Protein AF-A0A087DI70-F1 (afdb_monomer)

Structure (mmCIF, N/CA/C/O backbone):
data_AF-A0A087DI70-F1
#
_entry.id   AF-A0A087DI70-F1
#
loop_
_atom_site.group_PDB
_atom_site.id
_atom_site.type_symbol
_atom_site.label_atom_id
_atom_site.label_alt_id
_atom_site.label_comp_id
_atom_site.label_asym_id
_atom_site.label_entity_id
_atom_site.label_seq_id
_atom_site.pdbx_PDB_ins_code
_atom_site.Cartn_x
_atom_site.Cartn_y
_atom_site.Cartn_z
_atom_site.occupancy
_atom_site.B_iso_or_equiv
_atom_site.auth_seq_id
_atom_site.auth_comp_id
_atom_site.auth_asym_id
_atom_site.auth_atom_id
_atom_site.pdbx_PDB_model_num
ATOM 1 N N . MET A 1 1 ? -12.301 -2.538 -1.320 1.00 44.62 1 MET A N 1
ATOM 2 C CA . MET A 1 1 ? -11.281 -1.755 -0.589 1.00 44.62 1 MET A CA 1
ATOM 3 C C . MET A 1 1 ? -11.894 -0.456 -0.098 1.00 44.62 1 MET A C 1
ATOM 5 O O . MET A 1 1 ? -12.275 0.372 -0.917 1.00 44.62 1 MET A O 1
ATOM 9 N N . ALA A 1 2 ? -12.023 -0.275 1.216 1.00 38.84 2 ALA A N 1
ATOM 10 C CA . ALA A 1 2 ? -12.339 1.033 1.779 1.00 38.84 2 ALA A CA 1
ATOM 11 C C . ALA A 1 2 ? -11.078 1.902 1.683 1.00 38.84 2 ALA A C 1
ATOM 13 O O . ALA A 1 2 ? -10.221 1.880 2.563 1.00 38.84 2 ALA A O 1
ATOM 14 N N . THR A 1 3 ? -10.924 2.633 0.582 1.00 47.34 3 THR A N 1
ATOM 15 C CA . THR A 1 3 ? -9.905 3.677 0.444 1.00 47.34 3 THR A CA 1
ATOM 16 C C . THR A 1 3 ? -10.272 4.819 1.391 1.00 47.34 3 THR A C 1
ATOM 18 O O . THR A 1 3 ? -10.918 5.784 0.991 1.00 47.34 3 THR A O 1
ATOM 21 N N . ARG A 1 4 ? -9.939 4.661 2.675 1.00 53.47 4 ARG A N 1
ATOM 22 C CA . ARG A 1 4 ? -10.097 5.670 3.729 1.00 53.47 4 ARG A CA 1
ATOM 23 C C . ARG A 1 4 ? -9.240 6.886 3.378 1.00 53.47 4 ARG A C 1
ATOM 25 O O . ARG A 1 4 ? -8.061 6.888 3.698 1.00 53.47 4 ARG A O 1
ATOM 32 N N . ASP A 1 5 ? -9.831 7.841 2.658 1.00 54.38 5 ASP A N 1
ATOM 33 C CA . ASP A 1 5 ? -9.551 9.283 2.469 1.00 54.38 5 ASP A CA 1
ATOM 34 C C . ASP A 1 5 ? -8.102 9.820 2.347 1.00 54.38 5 ASP A C 1
ATOM 36 O O . ASP A 1 5 ? -7.894 11.016 2.131 1.00 54.38 5 ASP A O 1
ATOM 40 N N . LEU A 1 6 ? -7.075 8.977 2.397 1.00 60.56 6 LEU A N 1
ATOM 41 C CA . LEU A 1 6 ? -5.675 9.337 2.239 1.00 60.56 6 LEU A CA 1
ATOM 42 C C . LEU A 1 6 ? -5.261 9.092 0.791 1.00 60.56 6 LEU A C 1
ATOM 44 O O . LEU A 1 6 ? -4.960 7.975 0.374 1.00 60.56 6 LEU A O 1
ATOM 48 N N . LYS A 1 7 ? -5.226 10.176 0.010 1.00 64.94 7 LYS A N 1
ATOM 49 C CA . LYS A 1 7 ? -4.607 10.168 -1.321 1.00 64.94 7 LYS A CA 1
ATOM 50 C C . LYS A 1 7 ? -3.160 9.671 -1.191 1.00 64.94 7 LYS A C 1
ATOM 52 O O . LYS A 1 7 ? -2.460 10.047 -0.251 1.00 64.94 7 LYS A O 1
ATOM 57 N N . THR A 1 8 ? -2.696 8.888 -2.162 1.00 67.75 8 THR A N 1
ATOM 58 C CA . THR A 1 8 ? -1.346 8.294 -2.257 1.00 67.75 8 THR A CA 1
ATOM 59 C C . THR A 1 8 ? -0.194 9.223 -1.826 1.00 67.75 8 THR A C 1
ATOM 61 O O . THR A 1 8 ? 0.694 8.767 -1.106 1.00 67.75 8 THR A O 1
ATOM 64 N N . PRO A 1 9 ? -0.194 10.530 -2.171 1.00 68.62 9 PRO A N 1
ATOM 65 C CA . PRO A 1 9 ? 0.819 11.470 -1.683 1.00 68.62 9 PRO A CA 1
ATOM 66 C C . PRO A 1 9 ? 0.785 11.700 -0.163 1.00 68.62 9 PRO A C 1
ATOM 68 O O . PRO A 1 9 ? 1.833 11.752 0.471 1.00 68.62 9 PRO A O 1
ATOM 71 N N . GLY A 1 10 ? -0.405 11.797 0.437 1.00 79.12 10 GLY A N 1
ATOM 72 C CA . GLY A 1 10 ? -0.563 11.962 1.885 1.00 79.12 10 GLY A CA 1
ATOM 73 C C . GLY A 1 10 ? -0.152 10.710 2.659 1.00 79.12 10 GLY A C 1
ATOM 74 O O . GLY A 1 10 ? 0.450 10.809 3.727 1.00 79.12 10 GLY A O 1
ATOM 75 N N . LEU A 1 11 ? -0.397 9.529 2.084 1.00 81.81 11 LEU A N 1
ATOM 76 C CA . LEU A 1 11 ? 0.017 8.260 2.678 1.00 81.81 11 LEU A CA 1
ATOM 77 C C . LEU A 1 11 ? 1.543 8.093 2.672 1.00 81.81 11 LEU A C 1
ATOM 79 O O . LEU A 1 11 ? 2.105 7.572 3.634 1.00 81.81 11 LEU A O 1
ATOM 83 N N . ALA A 1 12 ? 2.229 8.581 1.635 1.00 84.56 12 ALA A N 1
ATOM 84 C CA . ALA A 1 12 ? 3.691 8.577 1.579 1.00 84.56 12 ALA A CA 1
ATOM 85 C C . ALA A 1 12 ? 4.296 9.434 2.705 1.00 84.56 12 ALA A C 1
ATOM 87 O O . ALA A 1 12 ? 5.194 8.985 3.417 1.00 84.56 12 ALA A O 1
ATOM 88 N N . SER A 1 13 ? 3.749 10.634 2.927 1.00 83.44 13 SER A N 1
ATOM 89 C CA . SER A 1 13 ? 4.172 11.506 4.028 1.00 83.44 13 SER A CA 1
ATOM 90 C C . SER A 1 13 ? 3.913 10.884 5.402 1.00 83.44 13 SER A C 1
ATOM 92 O O . 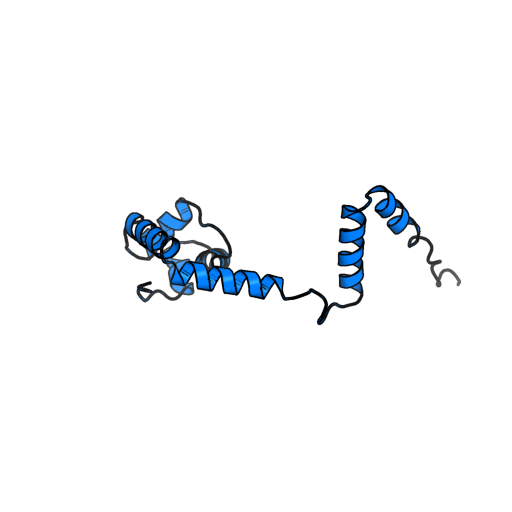SER A 1 13 ? 4.784 10.941 6.263 1.00 83.44 13 SER A O 1
ATOM 94 N N . ALA A 1 14 ? 2.752 10.257 5.605 1.00 85.94 14 ALA A N 1
ATOM 95 C CA . ALA A 1 14 ? 2.389 9.653 6.887 1.00 85.94 14 ALA A CA 1
ATOM 96 C C . ALA A 1 14 ? 3.181 8.368 7.201 1.00 85.94 14 ALA A C 1
ATOM 98 O O . ALA A 1 14 ? 3.573 8.141 8.342 1.00 85.94 14 ALA A O 1
ATOM 99 N N . SER A 1 15 ? 3.453 7.532 6.196 1.00 84.12 15 SER A N 1
ATOM 100 C CA . SER A 1 15 ? 4.172 6.258 6.365 1.00 84.12 15 SER A CA 1
ATOM 101 C C . SER A 1 15 ? 5.697 6.400 6.335 1.00 84.12 15 SER A C 1
ATOM 103 O O . SER A 1 15 ? 6.409 5.454 6.673 1.00 84.12 15 SER A O 1
ATOM 105 N N . THR A 1 16 ? 6.226 7.565 5.935 1.00 89.38 16 THR A N 1
ATOM 106 C CA . THR A 1 16 ? 7.666 7.780 5.675 1.00 89.38 16 THR A CA 1
ATOM 107 C C . THR A 1 16 ? 8.215 6.848 4.575 1.00 89.38 16 THR A C 1
ATOM 109 O O . THR A 1 16 ? 9.423 6.660 4.438 1.00 89.38 16 THR A O 1
ATOM 112 N N . ILE A 1 17 ? 7.338 6.238 3.772 1.00 89.00 17 ILE A N 1
ATOM 113 C CA . ILE A 1 17 ? 7.720 5.419 2.621 1.00 89.00 17 ILE A CA 1
ATOM 114 C C . ILE A 1 17 ? 7.838 6.344 1.405 1.00 89.00 17 ILE A C 1
ATOM 116 O O . ILE A 1 17 ? 6.927 7.140 1.158 1.00 89.00 17 ILE A O 1
ATOM 120 N N . PRO A 1 18 ? 8.919 6.248 0.607 1.00 90.44 18 PRO A N 1
ATOM 121 C CA . PRO A 1 18 ? 9.053 7.041 -0.607 1.00 90.44 18 PRO A CA 1
ATOM 122 C C . PRO A 1 18 ? 7.847 6.859 -1.531 1.00 90.44 18 PRO A C 1
ATOM 124 O O . PRO A 1 18 ? 7.421 5.732 -1.784 1.00 90.44 18 PRO A O 1
ATOM 127 N N . TYR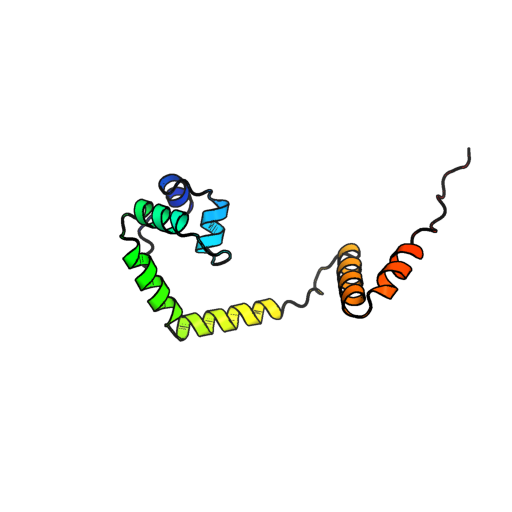 A 1 19 ? 7.339 7.960 -2.091 1.00 88.69 19 TYR A N 1
ATOM 128 C CA . TYR A 1 19 ? 6.161 7.943 -2.965 1.00 88.69 19 TYR A CA 1
ATOM 129 C C . TYR A 1 19 ? 6.287 6.937 -4.118 1.00 88.69 19 TYR A C 1
ATOM 131 O O . TYR A 1 19 ? 5.344 6.207 -4.398 1.00 88.69 19 TYR A O 1
ATOM 139 N N . GLY A 1 20 ? 7.464 6.845 -4.750 1.00 87.25 20 GLY A N 1
ATOM 140 C CA . GLY A 1 20 ? 7.709 5.884 -5.830 1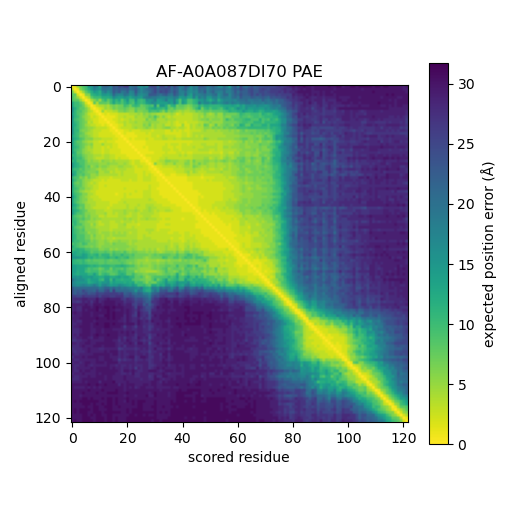.00 87.25 20 GLY A CA 1
ATOM 141 C C . GLY A 1 20 ? 7.584 4.424 -5.383 1.00 87.25 20 GLY A C 1
ATOM 142 O O . GLY A 1 20 ? 7.054 3.602 -6.124 1.00 87.25 20 GLY A O 1
ATOM 143 N N . THR A 1 21 ? 8.019 4.106 -4.163 1.00 89.31 21 THR A N 1
ATOM 144 C CA . THR A 1 21 ? 7.881 2.766 -3.577 1.00 89.31 21 THR A CA 1
ATOM 145 C C . THR A 1 21 ? 6.431 2.483 -3.215 1.00 89.31 21 THR A C 1
ATOM 147 O O . THR A 1 21 ? 5.893 1.455 -3.612 1.00 89.31 21 THR A O 1
ATOM 150 N N . LEU A 1 22 ? 5.774 3.421 -2.527 1.00 88.31 22 LEU A N 1
ATOM 151 C CA . LEU A 1 22 ? 4.367 3.303 -2.150 1.00 88.31 22 LEU A CA 1
ATOM 152 C C . LEU A 1 22 ? 3.476 3.110 -3.386 1.00 88.31 22 LEU A C 1
ATOM 154 O O . LEU A 1 22 ? 2.600 2.254 -3.392 1.00 88.31 22 LEU A O 1
ATOM 158 N N . ARG A 1 23 ? 3.742 3.866 -4.456 1.00 86.88 23 ARG A N 1
ATOM 159 C CA . ARG A 1 23 ? 3.041 3.742 -5.734 1.00 86.88 23 ARG A CA 1
ATOM 160 C C . ARG A 1 23 ? 3.176 2.333 -6.309 1.00 86.88 23 ARG A C 1
ATOM 162 O O . ARG A 1 23 ? 2.163 1.722 -6.612 1.00 86.88 23 ARG A O 1
ATOM 169 N N . LYS A 1 24 ? 4.399 1.798 -6.397 1.00 88.38 24 LYS A N 1
ATOM 170 C CA . LYS A 1 24 ? 4.630 0.436 -6.904 1.00 88.38 24 LYS A CA 1
ATOM 171 C C . LYS A 1 24 ? 3.932 -0.629 -6.056 1.00 88.38 24 LYS A C 1
ATOM 173 O O . LYS A 1 24 ? 3.425 -1.590 -6.618 1.00 88.38 24 LYS A O 1
ATOM 178 N N . ILE A 1 25 ? 3.915 -0.464 -4.732 1.00 88.31 25 ILE A N 1
ATOM 179 C CA . ILE A 1 25 ? 3.237 -1.391 -3.813 1.00 88.31 25 ILE A CA 1
ATOM 180 C C . ILE A 1 25 ? 1.728 -1.393 -4.081 1.00 88.31 25 ILE A C 1
ATOM 182 O O . ILE A 1 25 ? 1.125 -2.451 -4.213 1.00 88.31 25 ILE A O 1
ATOM 186 N N . LEU A 1 26 ? 1.118 -0.211 -4.186 1.00 84.50 26 LEU A N 1
ATOM 187 C CA . LEU A 1 26 ? -0.329 -0.075 -4.378 1.00 84.50 26 LEU A CA 1
ATOM 188 C C . LEU A 1 26 ? -0.788 -0.453 -5.792 1.00 84.50 26 LEU A C 1
ATOM 190 O O . LEU A 1 26 ? -1.910 -0.913 -5.960 1.00 84.50 26 LEU A O 1
ATOM 194 N N . GLU A 1 27 ? 0.076 -0.290 -6.792 1.00 85.62 27 GLU A N 1
ATOM 195 C CA . GLU A 1 27 ? -0.135 -0.785 -8.159 1.00 85.62 27 GLU A CA 1
ATOM 196 C C . GLU A 1 27 ? 0.176 -2.289 -8.300 1.00 85.62 27 GLU A C 1
ATOM 198 O O . GLU A 1 27 ? 0.149 -2.805 -9.410 1.00 85.62 27 GLU A O 1
ATOM 203 N N . LEU A 1 28 ? 0.496 -2.994 -7.203 1.00 83.56 28 LEU A N 1
ATOM 204 C CA . LEU A 1 28 ? 0.848 -4.423 -7.184 1.00 83.56 28 LEU A CA 1
ATOM 205 C C . LEU A 1 28 ? 2.053 -4.791 -8.075 1.00 83.56 28 LEU A C 1
ATOM 207 O O . LEU A 1 28 ? 2.258 -5.949 -8.425 1.00 83.56 28 LEU A O 1
ATOM 211 N N . ASN A 1 29 ? 2.906 -3.808 -8.375 1.00 84.25 29 ASN A N 1
ATOM 212 C CA . ASN A 1 29 ? 4.134 -3.964 -9.158 1.00 84.25 29 ASN A CA 1
ATOM 213 C C . ASN A 1 29 ? 5.327 -4.439 -8.311 1.00 84.25 29 ASN A C 1
ATOM 215 O O . ASN A 1 29 ? 6.377 -4.796 -8.844 1.00 84.25 29 ASN A O 1
ATOM 219 N N . THR A 1 30 ? 5.213 -4.390 -6.983 1.00 88.06 30 THR A N 1
ATOM 220 C CA . THR A 1 30 ? 6.218 -4.914 -6.051 1.00 88.06 30 THR A CA 1
ATOM 221 C C . THR A 1 30 ? 5.555 -5.433 -4.787 1.00 88.06 30 THR A C 1
ATOM 223 O O . THR A 1 30 ? 4.546 -4.896 -4.333 1.00 88.06 30 THR A O 1
ATOM 226 N N . VAL A 1 31 ? 6.179 -6.436 -4.175 1.00 89.12 31 VAL A N 1
ATOM 227 C CA . VAL A 1 31 ? 5.799 -6.929 -2.849 1.00 89.12 31 VAL A CA 1
ATOM 228 C C . VAL A 1 31 ? 6.301 -5.952 -1.785 1.00 89.12 31 VAL A C 1
ATOM 230 O O . VAL A 1 31 ? 7.433 -5.471 -1.872 1.00 89.12 31 VAL A O 1
ATOM 233 N N . ALA A 1 32 ? 5.456 -5.655 -0.797 1.00 88.88 32 ALA A N 1
ATOM 234 C CA . ALA A 1 32 ? 5.827 -4.870 0.374 1.00 88.88 32 ALA A CA 1
ATOM 235 C C . ALA A 1 32 ? 6.445 -5.765 1.455 1.00 88.88 32 ALA A C 1
ATOM 237 O O . ALA A 1 32 ? 5.928 -6.845 1.744 1.00 88.88 32 ALA A O 1
ATOM 238 N N . ASP A 1 33 ? 7.528 -5.306 2.079 1.00 91.50 33 ASP A N 1
ATOM 239 C CA . ASP A 1 33 ? 8.089 -5.979 3.252 1.00 91.50 33 ASP A CA 1
ATOM 240 C C . ASP A 1 33 ? 7.246 -5.724 4.522 1.00 91.50 33 ASP A C 1
ATOM 242 O O . ASP A 1 33 ? 6.341 -4.883 4.551 1.00 91.50 33 ASP A O 1
ATOM 246 N N . TYR A 1 34 ? 7.542 -6.461 5.597 1.00 92.25 34 TYR A N 1
ATOM 247 C CA . TYR A 1 34 ? 6.814 -6.345 6.865 1.00 92.25 34 TYR A CA 1
ATOM 248 C C . TYR A 1 34 ? 6.865 -4.929 7.462 1.00 92.25 34 TYR A C 1
ATOM 250 O O . TYR A 1 34 ? 5.854 -4.430 7.957 1.00 92.25 34 TYR A O 1
ATOM 258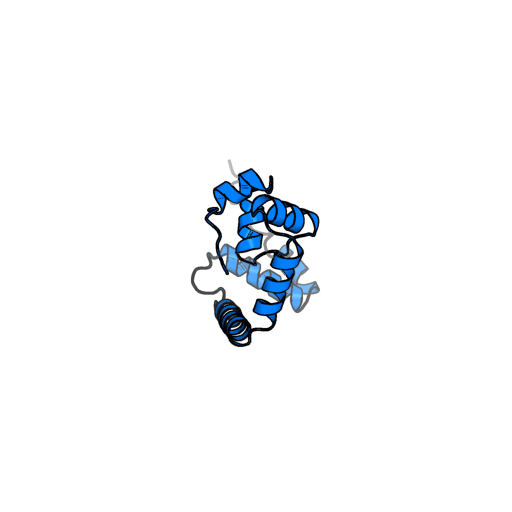 N N . GLU A 1 35 ? 8.016 -4.255 7.409 1.00 93.44 35 GLU A N 1
ATOM 259 C CA . GLU A 1 35 ? 8.171 -2.909 7.969 1.00 93.44 35 GLU A CA 1
ATOM 260 C C . GLU A 1 35 ? 7.384 -1.873 7.162 1.00 93.44 35 GLU A C 1
ATOM 262 O O . GLU A 1 35 ? 6.778 -0.962 7.730 1.00 93.44 35 GLU A O 1
ATOM 267 N N . GLN A 1 36 ? 7.350 -2.019 5.840 1.00 91.88 36 GLN A N 1
ATOM 268 C CA . GLN A 1 36 ? 6.548 -1.205 4.937 1.00 91.88 36 GLN A CA 1
ATOM 269 C C . GLN A 1 36 ? 5.059 -1.404 5.212 1.00 91.88 36 GLN A C 1
ATOM 271 O O . GLN A 1 36 ? 4.347 -0.422 5.417 1.00 91.88 36 GLN A O 1
ATOM 276 N N . LEU A 1 37 ? 4.595 -2.651 5.308 1.00 91.44 37 LEU A N 1
ATOM 277 C CA . LEU A 1 37 ? 3.206 -2.959 5.653 1.00 91.44 37 LEU A CA 1
ATOM 278 C C . LEU A 1 37 ? 2.825 -2.406 7.029 1.00 91.44 37 LEU A C 1
ATOM 280 O O . LEU A 1 37 ? 1.777 -1.777 7.176 1.00 91.44 37 LEU A O 1
ATOM 284 N N . ARG A 1 38 ? 3.700 -2.552 8.029 1.00 92.44 38 ARG A N 1
ATOM 285 C CA . ARG A 1 38 ? 3.497 -1.996 9.371 1.00 92.44 38 ARG A CA 1
ATOM 286 C C . ARG A 1 38 ? 3.374 -0.472 9.344 1.00 92.44 38 ARG A C 1
ATOM 288 O O . ARG A 1 38 ? 2.482 0.078 9.985 1.00 92.44 38 ARG A O 1
ATOM 295 N N . LYS A 1 39 ? 4.244 0.223 8.608 1.00 92.69 39 LYS A N 1
ATOM 296 C CA . LYS A 1 39 ? 4.194 1.688 8.457 1.00 92.69 39 LYS A CA 1
ATOM 297 C C . LYS A 1 39 ? 2.927 2.150 7.742 1.00 92.69 39 LYS A C 1
ATOM 299 O O . LYS A 1 39 ? 2.350 3.160 8.137 1.00 92.69 39 LYS A O 1
ATOM 304 N N . ILE A 1 40 ? 2.479 1.412 6.728 1.00 90.25 40 ILE A N 1
ATOM 305 C CA . ILE A 1 40 ? 1.220 1.681 6.021 1.00 90.25 40 ILE A CA 1
ATOM 306 C C . ILE A 1 40 ? 0.030 1.501 6.969 1.00 90.25 40 ILE A C 1
ATOM 308 O O . ILE A 1 40 ? -0.818 2.385 7.032 1.00 90.25 40 ILE A O 1
ATOM 312 N N . ALA A 1 41 ? -0.003 0.426 7.760 1.00 90.69 41 ALA A N 1
ATOM 313 C CA . ALA A 1 41 ? -1.055 0.179 8.749 1.00 90.69 41 ALA A CA 1
ATOM 314 C C . ALA A 1 41 ? -1.165 1.317 9.775 1.00 90.69 41 ALA A C 1
ATOM 316 O O . ALA A 1 41 ? -2.246 1.863 9.993 1.00 90.69 41 ALA A O 1
ATOM 317 N N . VAL A 1 42 ? -0.025 1.747 10.331 1.00 91.50 42 VAL A N 1
ATOM 318 C CA . VAL A 1 42 ? 0.042 2.893 11.252 1.00 91.50 42 VAL A CA 1
ATOM 319 C C . VAL A 1 42 ? -0.458 4.173 10.579 1.00 91.50 42 VAL A C 1
ATOM 321 O O . VAL A 1 42 ? -1.237 4.910 11.177 1.00 91.50 42 VAL A O 1
ATOM 324 N N . ALA A 1 43 ? -0.055 4.430 9.334 1.00 90.50 43 ALA A N 1
ATOM 325 C CA . ALA A 1 43 ? -0.463 5.620 8.592 1.00 90.50 43 ALA A CA 1
ATOM 326 C C . ALA A 1 43 ? -1.960 5.633 8.230 1.00 90.50 43 ALA A C 1
ATOM 328 O O . ALA A 1 43 ? -2.568 6.700 8.181 1.00 90.50 43 ALA A O 1
ATOM 329 N N . LEU A 1 44 ? -2.556 4.461 8.002 1.00 86.94 44 LEU A N 1
ATOM 330 C CA . LEU A 1 44 ? -3.988 4.283 7.739 1.00 86.94 44 LEU A CA 1
ATOM 331 C C . LEU A 1 44 ? -4.831 4.188 9.020 1.00 86.94 44 LEU A C 1
ATOM 333 O O . LEU A 1 44 ? -6.058 4.160 8.938 1.00 86.94 44 LEU A O 1
ATOM 337 N N . ASN A 1 45 ? -4.185 4.167 10.189 1.00 90.12 45 ASN A N 1
ATOM 338 C CA . ASN A 1 45 ? -4.812 4.010 11.499 1.00 90.12 45 ASN A CA 1
ATOM 339 C C . ASN A 1 45 ? -5.681 2.740 11.603 1.00 90.12 45 ASN A C 1
ATOM 341 O O . ASN A 1 45 ? -6.791 2.767 12.137 1.00 90.12 45 ASN A O 1
ATOM 345 N N . ILE A 1 46 ? -5.166 1.633 11.064 1.00 90.19 46 ILE A N 1
ATOM 346 C CA . ILE A 1 46 ? -5.778 0.299 11.116 1.00 90.19 46 ILE A CA 1
ATOM 347 C C . ILE A 1 46 ? -4.755 -0.724 11.622 1.00 90.19 46 ILE A C 1
ATOM 349 O O . ILE A 1 46 ? -3.547 -0.532 11.446 1.00 90.19 46 ILE A O 1
ATOM 353 N N . PRO A 1 47 ? -5.191 -1.816 12.269 1.00 92.06 47 PRO A N 1
ATOM 354 C CA . PRO A 1 47 ? -4.288 -2.895 12.629 1.00 92.06 47 PRO A CA 1
ATOM 355 C C . PRO A 1 47 ? -3.751 -3.590 11.374 1.00 92.06 47 PRO A C 1
ATOM 357 O O . PRO A 1 47 ? -4.452 -3.760 10.379 1.00 92.06 47 PRO A O 1
ATOM 360 N N . LEU A 1 48 ? -2.500 -4.052 11.442 1.00 89.94 48 LEU A N 1
ATOM 361 C CA . LEU A 1 48 ? -1.871 -4.791 10.344 1.00 89.94 48 LEU A CA 1
ATOM 362 C C . LEU A 1 48 ? -2.671 -6.049 9.958 1.00 89.94 48 LEU A C 1
ATOM 364 O O . LEU A 1 48 ? -2.714 -6.400 8.784 1.00 89.94 48 LEU A O 1
ATOM 368 N N . SER A 1 49 ? -3.332 -6.693 10.925 1.00 92.50 49 SER A N 1
ATOM 369 C CA . SER A 1 49 ? -4.188 -7.858 10.680 1.00 92.50 49 SER A CA 1
ATOM 370 C C . SER A 1 49 ? -5.344 -7.554 9.727 1.00 92.50 49 SER A C 1
ATOM 372 O O . SER A 1 49 ? -5.643 -8.386 8.887 1.00 92.50 49 SER A O 1
ATOM 374 N N . GLU A 1 50 ? -5.934 -6.357 9.789 1.00 91.88 50 GLU A N 1
ATOM 375 C CA . GLU A 1 50 ? -7.030 -5.955 8.892 1.00 91.88 50 GLU A CA 1
ATOM 376 C C . GLU A 1 50 ? -6.539 -5.851 7.440 1.00 91.88 50 GLU A C 1
ATOM 378 O O . GLU A 1 50 ? -7.230 -6.283 6.525 1.00 91.88 50 GLU A O 1
ATOM 383 N N . ILE A 1 51 ? -5.303 -5.378 7.222 1.00 89.12 51 ILE A N 1
ATOM 384 C CA . ILE A 1 51 ? -4.681 -5.364 5.886 1.00 89.12 51 ILE A CA 1
ATOM 385 C C . ILE A 1 51 ? -4.467 -6.788 5.366 1.00 89.12 51 ILE A C 1
ATOM 387 O O . ILE A 1 51 ? -4.712 -7.055 4.191 1.00 89.12 51 ILE A O 1
ATOM 391 N N . VAL A 1 52 ? -3.989 -7.693 6.224 1.00 90.75 52 VAL A N 1
ATOM 392 C CA . VAL A 1 52 ? -3.729 -9.089 5.846 1.00 90.75 52 VAL A CA 1
ATOM 393 C C . VAL A 1 52 ? -5.034 -9.815 5.531 1.00 90.75 52 VAL A C 1
ATOM 395 O O . VAL A 1 52 ? -5.132 -10.438 4.481 1.00 90.75 52 VAL A O 1
ATOM 398 N N . GLU A 1 53 ? -6.052 -9.678 6.379 1.00 92.12 53 GLU A N 1
ATOM 399 C CA . GLU A 1 53 ? -7.375 -10.272 6.161 1.00 92.12 53 GLU A CA 1
ATOM 400 C C . GLU A 1 53 ? -8.019 -9.777 4.860 1.00 92.12 53 GLU A C 1
ATOM 402 O O . GLU A 1 53 ? -8.585 -10.566 4.100 1.00 92.12 53 GLU A O 1
ATOM 407 N N . ASP A 1 54 ? -7.908 -8.480 4.561 1.00 89.00 54 ASP A N 1
ATOM 408 C CA . ASP A 1 54 ? -8.406 -7.925 3.303 1.00 89.00 54 ASP A CA 1
ATOM 409 C C . ASP A 1 54 ? -7.619 -8.442 2.092 1.00 89.00 54 ASP A C 1
ATOM 411 O O . ASP A 1 54 ? -8.218 -8.747 1.058 1.00 89.00 54 ASP A O 1
ATOM 415 N N . ALA A 1 55 ? -6.297 -8.583 2.211 1.00 87.25 55 ALA A N 1
ATOM 416 C CA . ALA A 1 55 ? -5.465 -9.152 1.156 1.00 87.25 55 ALA A CA 1
ATOM 417 C C . ALA A 1 55 ? -5.798 -10.632 0.901 1.00 87.25 55 ALA A C 1
ATOM 419 O O . ALA A 1 55 ? -5.924 -11.037 -0.253 1.00 87.25 55 ALA A O 1
ATOM 420 N N . GLU A 1 56 ? -5.999 -11.429 1.952 1.00 90.50 56 GLU A N 1
ATOM 421 C CA . GLU A 1 56 ? -6.399 -12.837 1.849 1.00 90.50 56 GLU A CA 1
ATOM 422 C C . GLU A 1 56 ? -7.785 -12.991 1.221 1.00 90.50 56 GLU A C 1
ATOM 424 O O . GLU A 1 56 ? -7.989 -13.857 0.365 1.00 90.50 56 GLU A O 1
ATOM 429 N N . ARG A 1 57 ? -8.732 -12.121 1.594 1.00 90.62 57 ARG A N 1
ATOM 430 C CA . ARG A 1 57 ? -10.069 -12.088 0.995 1.00 90.62 57 ARG A CA 1
ATOM 431 C C . ARG A 1 57 ? -9.997 -11.779 -0.499 1.00 90.62 57 ARG A C 1
ATOM 433 O O . ARG A 1 57 ? -10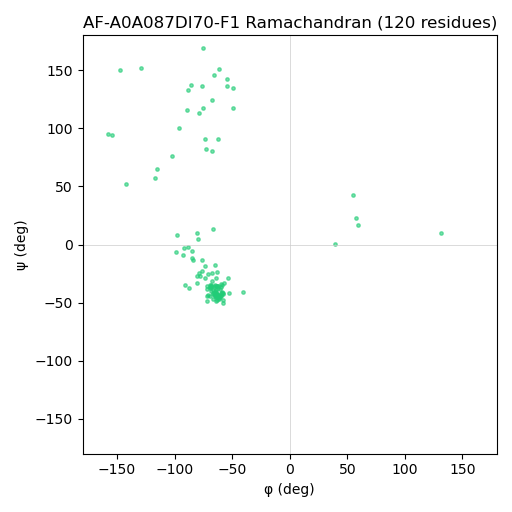.644 -12.473 -1.272 1.00 90.62 57 ARG A O 1
ATOM 440 N N . LEU A 1 58 ? -9.207 -10.782 -0.901 1.00 87.19 58 LEU A N 1
ATOM 441 C CA . LEU A 1 58 ? -9.014 -10.419 -2.311 1.00 87.19 58 LEU A CA 1
ATOM 442 C C . LEU A 1 58 ? -8.314 -11.525 -3.105 1.00 87.19 58 LEU A C 1
ATOM 444 O O . LEU A 1 58 ? -8.723 -11.824 -4.220 1.00 87.19 58 LEU A O 1
ATOM 448 N N . ALA A 1 59 ? -7.291 -12.157 -2.531 1.00 86.44 59 ALA A N 1
ATOM 449 C CA . ALA A 1 59 ? -6.572 -13.254 -3.177 1.00 86.44 59 ALA A CA 1
ATOM 450 C C . ALA A 1 59 ? -7.430 -14.520 -3.338 1.00 86.44 59 ALA A C 1
ATOM 452 O O . ALA A 1 59 ? -7.158 -15.344 -4.209 1.00 86.44 59 ALA A O 1
ATOM 453 N N . SER A 1 60 ? -8.450 -14.679 -2.493 1.00 88.81 60 SER A N 1
ATOM 454 C CA . SER A 1 60 ? -9.389 -15.801 -2.541 1.00 88.81 60 SER A CA 1
ATOM 455 C C . SER A 1 60 ? -10.639 -15.510 -3.376 1.00 88.81 60 SER A C 1
ATOM 457 O O . SER A 1 60 ? -11.428 -16.426 -3.597 1.00 88.81 60 SER A O 1
ATOM 459 N N . ASP A 1 61 ? -10.846 -14.263 -3.813 1.00 91.00 61 ASP A N 1
ATOM 460 C CA . ASP A 1 61 ? -11.997 -13.860 -4.620 1.00 91.00 61 ASP A CA 1
ATOM 461 C C . ASP A 1 61 ? -11.786 -14.281 -6.087 1.00 91.00 61 ASP A C 1
ATOM 463 O O . ASP A 1 61 ? -10.908 -13.727 -6.759 1.00 91.00 61 ASP A O 1
ATOM 467 N N . PRO A 1 62 ? -12.580 -15.236 -6.615 1.00 87.06 62 PRO A N 1
ATOM 468 C CA . PRO A 1 62 ? -12.422 -15.708 -7.986 1.00 87.06 62 PRO A CA 1
ATOM 469 C C . PRO A 1 62 ? -12.558 -14.590 -9.022 1.00 87.06 62 PRO A C 1
ATOM 471 O O . PRO A 1 62 ? -11.825 -14.603 -10.002 1.00 87.06 62 PRO A O 1
ATOM 474 N N . GLY A 1 63 ? -13.429 -13.599 -8.791 1.00 89.00 63 GLY A N 1
ATOM 475 C CA . GLY A 1 63 ? -13.619 -12.497 -9.737 1.00 89.00 63 GLY A CA 1
ATOM 476 C C . GLY A 1 63 ? -12.364 -11.638 -9.873 1.00 89.00 63 GLY A C 1
ATOM 477 O O . GLY A 1 63 ? -11.932 -11.332 -10.976 1.00 89.00 63 GLY A O 1
ATOM 478 N N . VAL A 1 64 ? -11.713 -11.328 -8.750 1.00 83.12 64 VAL A N 1
ATOM 479 C CA . VAL A 1 64 ? -10.465 -10.548 -8.738 1.00 83.12 64 VAL A CA 1
ATOM 480 C C . VAL A 1 64 ? -9.309 -11.338 -9.356 1.00 83.12 64 VAL A C 1
ATOM 482 O O . VAL A 1 64 ? -8.489 -10.779 -10.085 1.00 83.12 64 VAL A O 1
ATOM 485 N N . VAL A 1 65 ? -9.228 -12.641 -9.071 1.00 84.94 65 VAL A N 1
ATOM 486 C CA . VAL A 1 65 ? -8.182 -13.519 -9.615 1.00 84.94 65 VAL A CA 1
ATOM 487 C C . VAL A 1 65 ? -8.330 -13.693 -11.125 1.00 84.94 65 VAL A C 1
ATOM 489 O O . VAL A 1 65 ? -7.322 -13.666 -11.837 1.00 84.94 65 VAL A O 1
ATOM 492 N N . ASP A 1 66 ? -9.554 -13.866 -11.614 1.00 87.31 66 ASP A N 1
ATOM 493 C CA . ASP A 1 66 ? -9.829 -14.037 -13.037 1.00 87.31 66 ASP A CA 1
ATOM 494 C C . ASP A 1 66 ? -9.561 -12.735 -13.807 1.00 87.31 66 ASP A C 1
ATOM 496 O O . ASP A 1 66 ? -8.821 -12.772 -14.792 1.00 87.31 66 ASP A O 1
ATOM 500 N N . ASP A 1 67 ? -10.005 -11.580 -13.296 1.00 84.94 67 ASP A N 1
ATOM 501 C CA . ASP A 1 67 ? -9.705 -10.258 -13.871 1.00 84.94 67 ASP A CA 1
ATOM 502 C C . ASP A 1 67 ? -8.190 -9.992 -13.936 1.00 84.94 67 ASP A C 1
ATOM 504 O O . ASP A 1 67 ? -7.661 -9.469 -14.926 1.00 84.94 67 ASP A O 1
ATOM 508 N N . PHE A 1 68 ? -7.455 -10.371 -12.883 1.00 81.00 68 PHE A N 1
ATOM 509 C CA . PHE A 1 68 ? -5.999 -10.250 -12.854 1.00 81.00 68 PHE A CA 1
ATOM 510 C C . PHE A 1 68 ? -5.334 -11.179 -13.874 1.00 81.00 68 PHE A C 1
ATOM 512 O O . PHE A 1 68 ? -4.404 -10.764 -14.566 1.00 81.00 68 PHE A O 1
ATOM 519 N N . ARG A 1 69 ? -5.797 -12.429 -13.998 1.00 81.44 69 ARG A N 1
ATOM 520 C CA . ARG A 1 69 ? -5.285 -13.384 -14.992 1.00 81.44 69 ARG A CA 1
ATOM 521 C C . ARG A 1 69 ? -5.542 -12.912 -16.415 1.00 81.44 69 ARG A C 1
ATOM 523 O O . ARG A 1 69 ? -4.633 -13.011 -17.239 1.00 81.44 69 ARG A O 1
ATOM 530 N N . GLU A 1 70 ? -6.730 -12.392 -16.700 1.00 83.12 70 GLU A N 1
ATOM 531 C CA . GLU A 1 70 ? -7.085 -11.818 -18.001 1.00 83.12 70 GLU A CA 1
ATOM 532 C C . GLU A 1 70 ? -6.208 -10.597 -18.314 1.00 83.12 70 GLU A C 1
ATOM 534 O O . GLU A 1 70 ? -5.602 -10.514 -19.383 1.00 83.12 70 GLU A O 1
ATOM 539 N N . SER A 1 71 ? -6.018 -9.707 -17.337 1.00 76.81 71 SER A N 1
ATOM 540 C CA . SER A 1 71 ? -5.126 -8.550 -17.471 1.00 76.81 71 SER A CA 1
ATOM 541 C C . SER A 1 71 ? -3.672 -8.969 -17.727 1.00 76.81 71 SER A C 1
ATOM 543 O O . SER A 1 71 ? -3.043 -8.475 -18.664 1.00 76.81 71 SER A O 1
ATOM 545 N N . ALA A 1 72 ? -3.144 -9.928 -16.963 1.00 73.25 72 ALA A N 1
ATOM 546 C CA . ALA A 1 72 ? -1.775 -10.424 -17.110 1.00 73.25 72 ALA A CA 1
ATOM 547 C C . ALA A 1 72 ? -1.534 -11.124 -18.459 1.00 73.25 72 ALA A C 1
ATOM 549 O O . ALA A 1 72 ? -0.454 -10.996 -19.040 1.00 73.25 72 ALA A O 1
ATOM 550 N N . SER A 1 73 ? -2.537 -11.835 -18.980 1.00 66.75 73 SER A N 1
ATOM 551 C CA . SER A 1 73 ? -2.460 -12.496 -20.290 1.00 66.75 73 SER A CA 1
ATOM 552 C C . SER A 1 73 ? -2.639 -11.523 -21.465 1.00 66.75 73 SER A C 1
ATOM 554 O O . SER A 1 73 ? -2.048 -11.723 -22.531 1.00 66.75 73 SER A O 1
ATOM 556 N N . SER A 1 74 ? -3.349 -10.409 -21.264 1.00 59.56 74 SER A N 1
ATOM 557 C CA . SER A 1 74 ? -3.415 -9.314 -22.241 1.00 59.56 74 SER A CA 1
ATOM 558 C C . SER A 1 74 ? -2.079 -8.569 -22.394 1.00 59.56 74 SER A C 1
ATOM 560 O O . SER A 1 74 ? -1.703 -8.208 -23.509 1.00 59.56 74 SER A O 1
ATOM 562 N N . ASP A 1 75 ? -1.305 -8.420 -21.313 1.00 53.78 75 ASP A N 1
ATOM 563 C CA . ASP A 1 75 ? -0.005 -7.730 -21.342 1.00 53.78 75 ASP A CA 1
ATOM 564 C C . ASP A 1 75 ? 1.101 -8.603 -21.964 1.00 53.78 75 ASP A C 1
ATOM 566 O O . ASP A 1 75 ? 2.059 -8.093 -22.542 1.00 53.78 75 ASP A O 1
ATOM 570 N N . THR A 1 76 ? 0.929 -9.933 -21.963 1.00 50.25 76 THR A N 1
ATOM 571 C CA . THR A 1 76 ? 1.797 -10.858 -22.720 1.00 50.25 76 THR A CA 1
ATOM 572 C C . THR A 1 76 ? 1.505 -10.860 -24.225 1.00 50.25 76 THR A C 1
ATOM 574 O O . THR A 1 76 ? 2.306 -11.375 -25.004 1.00 50.25 76 THR A O 1
ATOM 577 N N . SER A 1 77 ? 0.377 -10.276 -24.645 1.00 44.81 77 SER A N 1
ATOM 578 C CA . SER A 1 77 ? -0.019 -10.164 -26.056 1.00 44.81 77 SER A CA 1
ATOM 579 C C . SER A 1 77 ? 0.455 -8.866 -26.715 1.00 44.81 77 SER A C 1
ATOM 581 O O . SER A 1 77 ? 0.296 -8.704 -27.925 1.00 44.81 77 SER A O 1
ATOM 583 N N . LYS A 1 78 ? 1.108 -7.960 -25.972 1.00 43.78 78 LYS A N 1
ATOM 584 C CA . LYS A 1 78 ? 1.973 -6.950 -26.591 1.00 43.78 78 LYS A CA 1
ATOM 585 C C . LYS A 1 78 ? 3.238 -7.641 -27.087 1.00 43.78 78 LYS A C 1
ATOM 587 O O . LYS A 1 78 ? 4.277 -7.643 -26.431 1.00 43.78 78 LYS A O 1
ATOM 592 N N . SER A 1 79 ? 3.144 -8.241 -28.272 1.00 40.09 79 SER A N 1
ATOM 593 C CA . SER A 1 79 ? 4.326 -8.528 -29.076 1.00 40.09 79 SER A CA 1
ATOM 594 C C . SER A 1 79 ? 5.178 -7.249 -29.162 1.00 40.09 79 SER A C 1
ATOM 596 O O . SER A 1 79 ? 4.612 -6.190 -29.439 1.00 40.09 79 SER A O 1
ATOM 598 N N . PRO A 1 80 ? 6.509 -7.304 -28.971 1.00 44.72 80 PRO A N 1
ATOM 599 C CA . PRO A 1 80 ? 7.374 -6.114 -28.939 1.00 44.72 80 PRO A CA 1
ATOM 600 C C . PRO A 1 80 ? 7.494 -5.355 -30.275 1.00 44.72 80 PRO A C 1
ATOM 602 O O . PRO A 1 80 ? 8.410 -4.570 -30.458 1.00 44.72 80 PRO A O 1
ATOM 605 N N . VAL A 1 81 ? 6.648 -5.623 -31.268 1.00 49.22 81 VAL A N 1
ATOM 606 C CA . VAL A 1 81 ? 6.948 -5.273 -32.664 1.00 49.22 81 VAL A CA 1
ATOM 607 C C . VAL A 1 81 ? 6.302 -3.985 -33.161 1.00 49.22 81 VAL A C 1
ATOM 609 O O . VAL A 1 81 ? 6.660 -3.538 -34.248 1.00 49.22 81 VAL A O 1
ATOM 612 N N . ASP A 1 82 ? 5.426 -3.346 -32.385 1.00 47.34 82 ASP A N 1
ATOM 613 C CA . ASP A 1 82 ? 4.744 -2.122 -32.822 1.00 47.34 82 ASP A CA 1
ATOM 614 C C . ASP A 1 82 ? 5.384 -0.878 -32.183 1.00 47.34 82 ASP A C 1
ATOM 61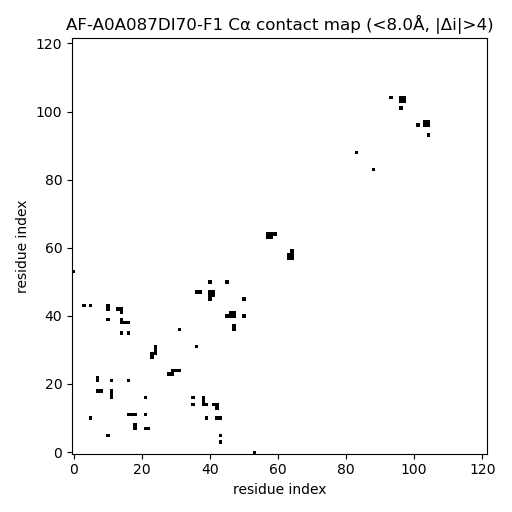6 O O . ASP A 1 82 ? 4.887 -0.310 -31.212 1.00 47.34 82 ASP A O 1
ATOM 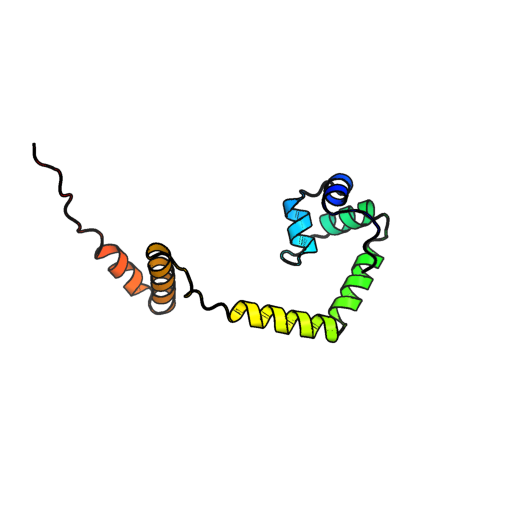620 N N . GLY A 1 83 ? 6.552 -0.496 -32.717 1.00 53.38 83 GLY A N 1
ATOM 621 C CA . GLY A 1 83 ? 7.229 0.769 -32.392 1.00 53.38 83 GLY A CA 1
ATOM 622 C C . GLY A 1 83 ? 8.718 0.694 -32.039 1.00 53.38 83 GLY A C 1
ATOM 623 O O . GLY A 1 83 ? 9.262 1.693 -31.583 1.00 53.38 83 GLY A O 1
ATOM 624 N N . MET A 1 84 ? 9.376 -0.453 -32.224 1.00 50.34 84 MET A N 1
ATOM 625 C CA . MET A 1 84 ? 10.788 -0.624 -31.862 1.00 50.34 84 MET A CA 1
ATOM 626 C C . MET A 1 84 ? 11.718 0.073 -32.875 1.00 50.34 84 MET A C 1
ATOM 628 O O . MET A 1 84 ? 11.735 -0.310 -34.050 1.00 50.34 84 MET A O 1
ATOM 632 N N . ASP A 1 85 ? 12.485 1.065 -32.412 1.00 56.34 85 ASP A N 1
ATOM 633 C CA . ASP A 1 85 ? 13.581 1.704 -33.159 1.00 56.34 85 ASP A CA 1
ATOM 634 C C . ASP A 1 85 ? 14.657 0.649 -33.493 1.00 56.34 85 ASP A C 1
ATOM 636 O O . ASP A 1 85 ? 14.813 -0.333 -32.756 1.00 56.34 85 ASP A O 1
ATOM 640 N N . ASP A 1 86 ? 15.397 0.803 -34.597 1.00 57.19 86 ASP A N 1
ATOM 641 C CA . ASP A 1 86 ? 16.296 -0.245 -35.126 1.00 57.19 86 ASP A CA 1
ATOM 642 C C . ASP A 1 86 ? 17.310 -0.769 -34.085 1.00 57.19 86 ASP A C 1
ATOM 644 O O . ASP A 1 86 ? 17.674 -1.948 -34.093 1.00 57.19 86 ASP A O 1
ATOM 648 N N . GLY A 1 87 ? 17.703 0.073 -33.122 1.00 57.12 87 GLY A N 1
ATOM 649 C CA . GLY A 1 87 ? 18.585 -0.305 -32.017 1.00 57.12 87 GLY A CA 1
ATOM 650 C C . GLY A 1 87 ? 17.990 -1.343 -31.062 1.00 57.12 87 GLY A C 1
ATOM 651 O O . GLY A 1 87 ? 18.704 -2.213 -30.573 1.00 57.12 87 GLY A O 1
ATOM 652 N N . GLU A 1 88 ? 16.686 -1.308 -30.811 1.00 59.03 88 GLU A N 1
ATOM 653 C CA . GLU A 1 88 ? 16.028 -2.219 -29.873 1.00 59.03 88 GLU A CA 1
ATOM 654 C C . GLU A 1 88 ? 15.744 -3.596 -30.493 1.00 59.03 88 GLU A C 1
ATOM 656 O O . GLU A 1 88 ? 15.776 -4.610 -29.789 1.00 59.03 88 GLU A O 1
ATOM 661 N N . ARG A 1 89 ? 15.571 -3.660 -31.822 1.00 61.75 89 ARG A N 1
ATOM 662 C CA . ARG A 1 89 ? 15.476 -4.928 -32.571 1.00 61.75 89 ARG A CA 1
ATOM 663 C C . ARG A 1 89 ? 16.768 -5.733 -32.481 1.00 61.75 89 ARG A C 1
ATOM 665 O O . ARG A 1 89 ? 16.721 -6.931 -32.218 1.00 61.75 89 ARG A O 1
ATOM 672 N N . LEU A 1 90 ? 17.910 -5.057 -32.604 1.00 62.00 90 LEU A N 1
ATOM 673 C CA . LEU A 1 90 ? 19.233 -5.675 -32.488 1.00 62.00 90 LEU A CA 1
ATOM 674 C C . LEU A 1 90 ? 19.478 -6.262 -31.092 1.00 62.00 90 LEU A C 1
ATOM 676 O O . LEU A 1 90 ? 20.098 -7.316 -30.960 1.00 62.00 90 LEU A O 1
ATOM 680 N N . ILE A 1 91 ? 18.972 -5.610 -30.040 1.00 68.56 91 ILE A N 1
ATOM 681 C CA . ILE A 1 91 ? 19.102 -6.108 -28.664 1.00 68.56 91 ILE A CA 1
ATOM 682 C C . ILE A 1 91 ? 18.220 -7.346 -28.467 1.00 68.56 91 ILE A C 1
ATOM 684 O O . ILE A 1 91 ? 18.674 -8.327 -27.879 1.00 68.56 91 ILE A O 1
ATOM 688 N N . ALA A 1 92 ? 16.983 -7.326 -28.971 1.00 68.00 92 ALA A N 1
ATOM 689 C CA . ALA A 1 92 ? 16.079 -8.471 -28.890 1.00 68.00 92 ALA A CA 1
ATOM 690 C C . ALA A 1 92 ? 16.637 -9.695 -29.636 1.00 68.00 92 ALA A C 1
ATOM 692 O O . ALA A 1 92 ? 16.632 -10.798 -29.089 1.00 68.00 92 ALA A O 1
ATOM 693 N N . GLU A 1 93 ? 17.190 -9.489 -30.832 1.00 66.88 93 GLU A N 1
ATOM 694 C CA . GLU A 1 93 ? 17.828 -10.538 -31.631 1.00 66.88 93 GLU A CA 1
ATOM 695 C C . GLU A 1 93 ? 19.088 -11.093 -30.948 1.00 66.88 93 GLU A C 1
ATOM 697 O O . GLU A 1 93 ? 19.240 -12.307 -30.817 1.00 66.88 93 GLU A O 1
ATOM 702 N N . ALA A 1 94 ? 19.954 -10.231 -30.402 1.00 64.12 94 ALA A N 1
ATOM 703 C CA . ALA A 1 94 ? 21.143 -10.666 -29.665 1.00 64.12 94 ALA A CA 1
ATOM 704 C C . ALA A 1 94 ? 20.797 -11.475 -28.401 1.00 64.12 94 ALA A C 1
ATOM 706 O O . ALA A 1 94 ? 21.503 -12.426 -28.054 1.00 64.12 94 ALA A O 1
ATOM 707 N N . VAL A 1 95 ? 1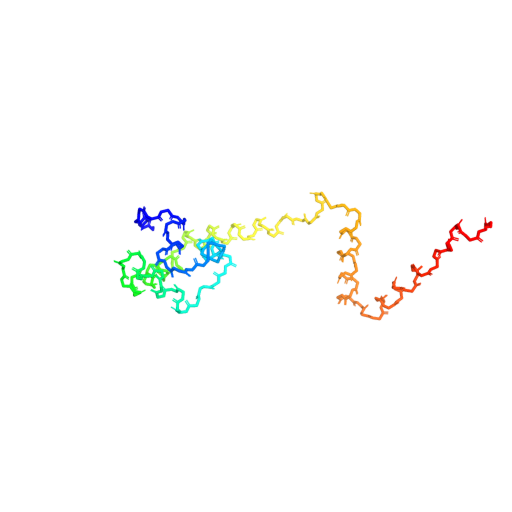9.709 -11.119 -27.711 1.00 70.62 95 VAL A N 1
ATOM 708 C CA . VAL A 1 95 ? 19.211 -11.861 -26.543 1.00 70.62 95 VAL A CA 1
ATOM 709 C C . VAL A 1 95 ? 18.673 -13.233 -26.946 1.00 70.62 95 VAL A C 1
ATOM 711 O O . VAL A 1 95 ? 18.861 -14.189 -26.193 1.00 70.62 95 VAL A O 1
ATOM 714 N N . ASP A 1 96 ? 18.032 -13.352 -28.106 1.00 70.19 96 ASP A N 1
ATOM 715 C CA . ASP A 1 96 ? 17.509 -14.631 -28.588 1.00 70.19 96 ASP A CA 1
ATOM 716 C C . ASP A 1 96 ? 18.644 -15.565 -29.034 1.00 70.19 96 ASP A C 1
ATOM 718 O O . ASP A 1 96 ? 18.723 -16.707 -28.577 1.00 70.19 96 ASP A O 1
ATOM 722 N N . ILE A 1 97 ? 19.625 -15.037 -29.776 1.00 63.81 97 ILE A N 1
ATOM 723 C CA . ILE A 1 97 ? 20.846 -15.764 -30.169 1.00 63.81 97 ILE A CA 1
ATOM 724 C C . ILE A 1 97 ? 21.611 -16.267 -28.934 1.00 63.81 97 ILE A C 1
ATOM 726 O O . ILE A 1 97 ? 22.064 -17.414 -28.905 1.00 63.81 97 ILE A O 1
ATOM 730 N N . ALA A 1 98 ? 21.715 -15.451 -27.877 1.00 61.06 98 ALA A N 1
ATOM 731 C CA . ALA A 1 98 ? 22.366 -15.841 -26.625 1.00 61.06 98 ALA A CA 1
ATOM 732 C C . ALA A 1 98 ? 21.654 -16.995 -25.896 1.00 61.06 98 ALA A C 1
ATOM 734 O O . ALA A 1 98 ? 22.305 -17.755 -25.176 1.00 61.06 98 ALA A O 1
ATOM 735 N N . LYS A 1 99 ? 20.331 -17.127 -26.060 1.00 68.19 99 LYS A N 1
ATOM 736 C CA . LYS A 1 99 ? 19.542 -18.211 -25.459 1.00 68.19 99 LYS A CA 1
ATOM 737 C C . LYS A 1 99 ? 19.641 -19.508 -26.253 1.00 68.19 99 LYS A C 1
ATOM 739 O O . LYS A 1 99 ? 19.586 -20.575 -25.646 1.00 68.19 99 LYS A O 1
ATOM 744 N N . THR A 1 100 ? 19.769 -19.426 -27.576 1.00 66.88 100 THR A N 1
ATOM 745 C CA . THR A 1 100 ? 19.800 -20.606 -28.447 1.00 66.88 100 THR A CA 1
ATOM 746 C C . THR A 1 100 ? 21.196 -21.188 -28.635 1.00 66.88 100 THR A C 1
ATOM 748 O O . THR A 1 100 ? 21.314 -22.410 -28.677 1.00 66.88 100 THR A O 1
ATOM 751 N N . ASP A 1 101 ? 22.250 -20.366 -28.730 1.00 58.59 101 ASP A N 1
ATOM 752 C CA . ASP A 1 101 ? 23.615 -20.870 -28.928 1.00 58.59 101 ASP A CA 1
ATOM 753 C C . ASP A 1 101 ? 24.701 -19.857 -28.477 1.00 58.59 101 ASP A C 1
ATOM 755 O O . ASP A 1 101 ? 25.103 -18.966 -29.235 1.00 58.59 101 ASP A O 1
ATOM 759 N N . PRO A 1 102 ? 25.222 -19.961 -27.237 1.00 59.31 102 PRO A N 1
ATOM 760 C CA 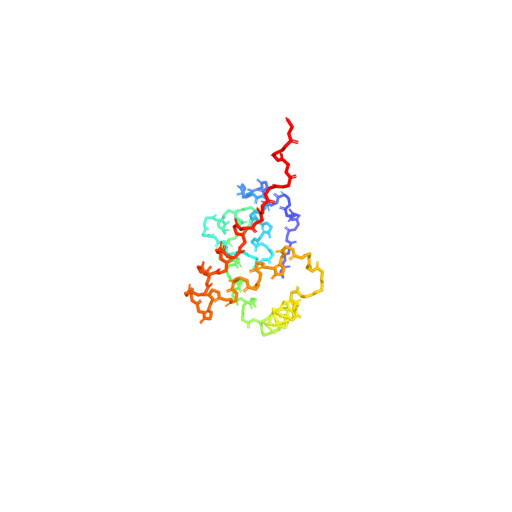. PRO A 1 102 ? 26.119 -18.957 -26.658 1.00 59.31 102 PRO A CA 1
ATOM 761 C C . PRO A 1 102 ? 27.472 -18.832 -27.382 1.00 59.31 102 PRO A C 1
ATOM 763 O O . PRO A 1 102 ? 28.148 -17.814 -27.222 1.00 59.31 102 PRO A O 1
ATOM 766 N N . MET A 1 103 ? 27.875 -19.818 -28.200 1.00 57.03 103 MET A N 1
ATOM 767 C CA . MET A 1 103 ? 29.076 -19.710 -29.043 1.00 57.03 103 MET A CA 1
ATOM 768 C C . MET A 1 103 ? 28.907 -18.725 -30.211 1.00 57.03 103 MET A C 1
ATOM 770 O O . MET A 1 103 ? 29.901 -18.147 -30.653 1.00 57.03 103 MET A O 1
ATOM 774 N N . GLN A 1 104 ? 27.682 -18.476 -30.690 1.00 55.97 104 GLN A N 1
ATOM 775 C CA . GLN A 1 104 ? 27.440 -17.551 -31.806 1.00 55.97 104 GLN A CA 1
ATOM 776 C C . GLN A 1 104 ? 27.469 -16.076 -31.387 1.00 55.97 104 GLN A C 1
ATOM 778 O O . GLN A 1 104 ? 27.834 -15.215 -32.188 1.00 55.97 104 GLN A O 1
ATOM 783 N N . LEU A 1 105 ? 27.197 -15.775 -30.112 1.00 55.25 105 LEU A N 1
ATOM 784 C CA . LEU A 1 105 ? 27.279 -14.413 -29.570 1.00 55.25 105 LEU A CA 1
ATOM 785 C C . LEU A 1 105 ? 28.696 -13.819 -29.702 1.00 55.25 105 LEU A C 1
ATOM 787 O O . LEU A 1 105 ? 28.866 -12.620 -29.929 1.00 55.25 105 LEU A O 1
ATOM 791 N N . ALA A 1 106 ? 29.726 -14.667 -29.593 1.00 58.03 106 ALA A N 1
ATOM 792 C CA . ALA A 1 106 ? 31.119 -14.263 -29.767 1.00 58.03 106 ALA A CA 1
ATOM 793 C C . ALA A 1 106 ? 31.451 -13.903 -31.227 1.00 58.03 106 ALA A C 1
ATOM 795 O O . ALA A 1 106 ? 32.186 -12.945 -31.453 1.00 58.03 106 ALA A O 1
ATOM 796 N N . ALA A 1 107 ? 30.873 -14.616 -32.201 1.00 59.31 107 ALA A N 1
ATOM 797 C CA . ALA A 1 107 ? 31.036 -14.325 -33.627 1.00 59.31 107 ALA A CA 1
ATOM 798 C C . ALA A 1 107 ? 30.282 -13.048 -34.046 1.00 59.31 107 ALA A C 1
ATOM 800 O O . ALA A 1 107 ? 30.795 -12.255 -34.834 1.00 59.31 107 ALA A O 1
ATOM 801 N N . TYR A 1 108 ? 29.112 -12.793 -33.451 1.00 59.28 108 TYR A N 1
ATOM 802 C CA . TYR A 1 108 ? 28.321 -11.580 -33.695 1.00 59.28 108 TYR A CA 1
ATOM 803 C C . TYR A 1 108 ? 29.060 -10.298 -33.269 1.00 59.28 108 TYR A C 1
ATOM 805 O O . TYR A 1 108 ? 28.990 -9.265 -33.929 1.00 59.28 108 TYR A O 1
ATOM 813 N N . ARG A 1 109 ? 29.835 -10.370 -32.178 1.00 55.22 109 ARG A N 1
ATOM 814 C CA . ARG A 1 109 ? 30.646 -9.250 -31.671 1.00 55.22 109 ARG A CA 1
ATOM 815 C C . ARG A 1 109 ? 31.891 -8.958 -32.520 1.00 55.22 109 ARG A C 1
ATOM 817 O O . ARG A 1 109 ? 32.477 -7.885 -32.379 1.00 55.22 109 ARG A O 1
ATOM 824 N N . ASP A 1 110 ? 32.325 -9.910 -33.340 1.00 55.06 110 ASP A N 1
ATOM 825 C CA . ASP A 1 110 ? 33.548 -9.806 -34.141 1.00 55.06 110 ASP A CA 1
ATOM 826 C C . ASP A 1 110 ? 33.282 -9.215 -35.536 1.00 55.06 110 ASP A C 1
ATOM 828 O O . ASP A 1 110 ? 34.062 -8.396 -36.017 1.00 55.06 110 ASP A O 1
ATOM 832 N N . GLY A 1 111 ? 32.123 -9.515 -36.136 1.00 53.25 111 GLY A N 1
ATOM 833 C CA . GLY A 1 111 ? 31.733 -9.002 -37.458 1.00 53.25 111 GLY A CA 1
ATOM 834 C C . GLY A 1 111 ? 31.556 -7.477 -37.551 1.00 53.25 111 GLY A C 1
ATOM 835 O O . GLY A 1 111 ? 31.716 -6.917 -38.629 1.00 53.25 111 GLY A O 1
ATOM 836 N N . HIS A 1 112 ? 31.291 -6.791 -36.433 1.00 52.81 112 HIS A N 1
ATOM 837 C CA . HIS A 1 112 ? 31.081 -5.332 -36.383 1.00 52.81 112 HIS A CA 1
ATOM 838 C C . HIS A 1 112 ? 32.317 -4.514 -35.967 1.00 52.81 112 HIS A C 1
ATOM 840 O O . HIS A 1 112 ? 32.214 -3.312 -35.742 1.00 52.81 112 HIS A O 1
ATOM 846 N N . LYS A 1 113 ? 33.501 -5.129 -35.848 1.00 53.16 113 LYS A N 1
ATOM 847 C CA . LYS A 1 113 ? 34.750 -4.401 -35.536 1.00 53.16 113 LYS A CA 1
ATOM 848 C C . LYS A 1 113 ? 35.500 -3.879 -36.763 1.00 53.16 113 LYS A C 1
ATOM 850 O O . LYS A 1 113 ? 36.529 -3.229 -36.601 1.00 53.16 113 LYS A O 1
ATOM 855 N N . HIS A 1 114 ? 35.006 -4.162 -37.965 1.00 47.47 114 HIS A N 1
ATOM 856 C CA . HIS A 1 114 ? 35.618 -3.735 -39.220 1.00 47.47 114 HIS A CA 1
ATOM 857 C C . HIS A 1 114 ? 34.704 -2.790 -40.004 1.00 47.47 114 HIS A C 1
ATOM 859 O O . HIS A 1 114 ? 34.417 -3.029 -41.171 1.00 47.47 114 HIS A O 1
ATOM 865 N N . ASP A 1 115 ? 34.309 -1.682 -39.380 1.00 49.59 115 ASP A N 1
ATOM 866 C CA . ASP A 1 115 ? 34.096 -0.456 -40.147 1.00 49.59 115 ASP A CA 1
ATOM 867 C C . ASP A 1 115 ? 35.436 0.296 -40.184 1.00 49.59 115 ASP A C 1
ATOM 869 O O . ASP A 1 115 ? 35.965 0.651 -39.126 1.00 49.59 115 ASP A O 1
ATOM 873 N N . PRO A 1 116 ? 36.066 0.483 -41.359 1.00 48.09 116 PRO A N 1
ATOM 874 C CA . PRO A 1 116 ? 37.208 1.374 -41.465 1.00 48.09 116 PRO A CA 1
ATOM 875 C C . PRO A 1 116 ? 36.735 2.813 -41.233 1.00 48.09 116 PRO A C 1
ATOM 877 O O . PRO A 1 116 ? 35.843 3.300 -41.926 1.00 48.09 116 PRO A O 1
ATOM 880 N N . ASP A 1 117 ? 37.356 3.475 -40.259 1.00 52.59 117 ASP A N 1
ATOM 881 C CA . ASP A 1 117 ? 37.211 4.905 -39.970 1.00 52.59 117 ASP A CA 1
ATOM 882 C C . ASP A 1 117 ? 37.389 5.723 -41.271 1.00 52.59 117 ASP A C 1
ATOM 884 O O . ASP A 1 117 ? 38.465 5.653 -41.878 1.00 52.59 117 ASP A O 1
ATOM 888 N N . PRO A 1 118 ? 36.380 6.474 -41.755 1.00 50.38 118 PRO A N 1
ATOM 889 C CA . PRO A 1 118 ? 36.493 7.189 -43.023 1.00 50.38 118 PRO A CA 1
ATOM 890 C C . PRO A 1 118 ? 37.250 8.524 -42.941 1.00 50.38 118 PRO A C 1
ATOM 892 O O . PRO A 1 118 ? 37.237 9.253 -43.927 1.00 50.38 118 PRO A O 1
ATOM 895 N N . ASP A 1 119 ? 37.923 8.868 -41.833 1.00 51.41 119 ASP A N 1
ATOM 896 C CA . ASP A 1 119 ? 38.500 10.216 -41.688 1.00 51.41 119 ASP A CA 1
ATOM 897 C C . ASP A 1 119 ? 39.870 10.279 -40.985 1.00 51.41 119 ASP A C 1
ATOM 899 O O . ASP A 1 119 ? 40.107 11.043 -40.051 1.00 51.41 119 ASP A O 1
ATOM 903 N N . ALA A 1 120 ? 40.822 9.481 -41.472 1.00 51.72 120 ALA A N 1
ATOM 904 C CA . ALA A 1 120 ? 42.246 9.674 -41.190 1.00 51.72 120 ALA A CA 1
ATOM 905 C C . ALA A 1 120 ? 43.008 10.007 -42.482 1.00 51.72 120 ALA A C 1
ATOM 907 O O . ALA A 1 120 ? 43.830 9.229 -42.969 1.00 51.72 120 ALA A O 1
ATOM 908 N N . SER A 1 121 ? 42.709 11.161 -43.081 1.00 45.09 121 SER A N 1
ATOM 909 C CA . SER A 1 121 ? 43.539 11.777 -44.123 1.00 45.09 121 SER A CA 1
ATOM 910 C C . SER A 1 121 ? 43.335 13.293 -44.174 1.00 45.09 121 SER A C 1
ATOM 912 O O . SER A 1 121 ? 42.447 13.761 -44.878 1.00 45.09 121 SER A O 1
ATOM 914 N N . ALA A 1 122 ? 44.194 14.037 -43.468 1.00 40.84 122 ALA A N 1
ATOM 915 C CA . ALA A 1 122 ? 44.846 15.277 -43.922 1.00 40.84 122 ALA A CA 1
ATOM 916 C C . ALA A 1 122 ? 45.794 15.811 -42.838 1.00 40.84 122 ALA A C 1
ATOM 918 O O . ALA A 1 122 ? 45.321 16.066 -41.708 1.00 40.84 122 ALA A O 1
#

pLDDT: mean 72.31, std 17.14, range [38.84, 93.44]

Sequence (122 aa):
MATRDLKTPGLASASTIPYGTLRKILELNTVADYEQLRKIAVALNIPLSEIVEDAERLASDPGVVDDFRESASSDTSKSPVDGMDDGERLIAEAVDIAKTDPMQLAAYRDGHKHDPDPDASA

Radius of gyration: 24.25 Å; Cα contacts (8 Å, |Δi|>4): 52; chains: 1; bounding box: 58×36×57 Å

Solvent-accessible surface area (backbone atoms only — not comparable to full-atom values): 7492 Å² total; per-residue (Å²): 131,89,82,75,87,61,54,69,73,57,43,20,68,61,33,72,42,56,55,73,58,51,49,34,40,77,68,69,74,42,88,73,54,73,69,54,48,47,31,46,19,61,52,69,73,47,61,56,64,58,57,50,55,51,48,53,51,48,73,66,32,64,68,56,47,50,54,49,51,53,53,56,54,54,63,69,64,61,63,82,76,87,80,63,54,75,72,55,52,54,52,54,52,52,54,50,44,47,73,76,40,62,73,54,51,61,54,63,65,54,73,72,71,73,70,79,78,92,79,90,82,133

Mean predicted aligned error: 17.59 Å

Secondary structure (DSSP, 8-state):
----S--HHHHHHHHT--HHHHHHHHTTSSPPPHHHHHHHHHHHTS-HHHHHHHHHHHHH-HHHHHHHHHHHHHHTT--TTSS--HHHHHHHHHHHHHHH-HHHHHHHHHHTS----S----

InterPro domains:
  IPR001387 Cro/C1-type, helix-turn-helix domain [PS50943] (11-51)

Foldseek 3Di:
DPPPPQDLVNLCVQLVPPSVVSVCCVVVVDPDDPSSLCSSCVSSVHDSVVVVVVVVVLVPDPVNVVVVVVVVVVVVPPDVPPDDDPVVVVVVVLVVCCVPPVVVNVVVVVVPPPDPDPDDDD

Nearest PDB structures (foldseek):
  1utx-assembly1_B  TM=8.508E-01  e=1.110E-01  Enterococcus faecalis
  2b5a-assembly1_A  TM=9.272E-01  e=1.880E-01  [Bacillus] caldolyticus
  3kxa-assembly2_D  TM=8.509E-01  e=2.377E-01  Neisseria gonorrhoeae FA 1090
  2lyk-assembly1_B  TM=8.369E-01  e=2.520E-01  Enterococcus faecalis
  3vk0-assembly1_A  TM=8.004E-01  e=1.028E+00  Neisseria meningitidis MC58

Organism: NCBI:txid158787